Protein AF-A0A917EGA9-F1 (afdb_monomer_lite)

Structure (mmCIF, N/CA/C/O backbone):
data_AF-A0A917EGA9-F1
#
_entry.id   AF-A0A917EGA9-F1
#
loop_
_atom_site.group_PDB
_atom_site.id
_atom_site.type_symbol
_atom_site.label_atom_id
_atom_site.label_alt_id
_atom_site.label_comp_id
_atom_site.label_asym_id
_atom_site.label_entity_id
_atom_site.label_seq_id
_atom_site.pdbx_PDB_ins_code
_atom_site.Cartn_x
_atom_site.Cartn_y
_atom_site.Cartn_z
_atom_site.occupancy
_atom_site.B_iso_or_equiv
_atom_site.auth_seq_id
_atom_site.auth_comp_id
_atom_site.auth_asym_id
_atom_site.auth_atom_id
_atom_site.pdbx_PDB_model_num
ATOM 1 N N . MET A 1 1 ? 76.414 15.077 -45.751 1.00 50.16 1 MET A N 1
ATOM 2 C CA . MET A 1 1 ? 74.971 15.389 -45.784 1.00 50.16 1 MET A CA 1
ATOM 3 C C . MET A 1 1 ? 74.258 14.054 -45.742 1.00 50.16 1 MET A C 1
ATOM 5 O O . MET A 1 1 ? 74.594 13.246 -46.596 1.00 50.16 1 MET A O 1
ATOM 9 N N . PRO A 1 2 ? 73.418 13.749 -44.741 1.00 51.50 2 PRO A N 1
ATOM 10 C CA . PRO A 1 2 ? 72.688 12.492 -44.760 1.00 51.50 2 PRO A CA 1
ATOM 11 C C . PRO A 1 2 ? 71.583 12.613 -45.811 1.00 51.50 2 PRO A C 1
ATOM 13 O O . PRO A 1 2 ? 70.767 13.533 -45.739 1.00 51.50 2 PRO A O 1
ATOM 16 N N . GLU A 1 3 ? 71.617 11.740 -46.816 1.00 60.06 3 GLU A N 1
ATOM 17 C CA . GLU A 1 3 ? 70.500 11.523 -47.732 1.00 60.06 3 GLU A CA 1
ATOM 18 C C . GLU A 1 3 ? 69.326 11.031 -46.890 1.00 60.06 3 GLU A C 1
ATOM 20 O O . GLU A 1 3 ? 69.380 9.953 -46.301 1.00 60.06 3 GLU A O 1
ATOM 25 N N . HIS A 1 4 ? 68.302 11.868 -46.747 1.00 59.78 4 HIS A N 1
ATOM 26 C CA . HIS A 1 4 ? 67.035 11.406 -46.207 1.00 59.78 4 HIS A CA 1
ATOM 27 C C . HIS A 1 4 ? 66.427 10.467 -47.245 1.00 59.78 4 HIS A C 1
ATOM 29 O O . HIS A 1 4 ? 66.121 10.906 -48.353 1.00 59.78 4 HIS A O 1
ATOM 35 N N . ASP A 1 5 ? 66.311 9.192 -46.879 1.00 76.25 5 ASP A N 1
ATOM 36 C CA . ASP A 1 5 ? 65.641 8.165 -47.673 1.00 76.25 5 ASP A CA 1
ATOM 37 C C . ASP A 1 5 ? 64.212 8.642 -47.997 1.00 76.25 5 ASP A C 1
ATOM 39 O O . ASP A 1 5 ? 63.568 9.314 -47.185 1.00 76.25 5 ASP A O 1
ATOM 43 N N . GLU A 1 6 ? 63.694 8.319 -49.180 1.00 72.06 6 GLU A N 1
ATOM 44 C CA . GLU A 1 6 ? 62.314 8.638 -49.570 1.00 72.06 6 GLU A CA 1
ATOM 45 C C . GLU A 1 6 ? 61.311 8.114 -48.524 1.00 72.06 6 GLU A C 1
ATOM 47 O O . GLU A 1 6 ? 60.276 8.738 -48.266 1.00 72.06 6 GLU A O 1
ATOM 52 N N . PHE A 1 7 ? 61.674 7.026 -47.837 1.00 72.44 7 PHE A N 1
ATOM 53 C CA . PHE A 1 7 ? 60.942 6.490 -46.696 1.00 72.44 7 PHE A CA 1
ATOM 54 C C . PHE A 1 7 ? 60.877 7.454 -45.495 1.00 72.44 7 PHE A C 1
ATOM 56 O O . PHE A 1 7 ? 59.814 7.604 -44.894 1.00 72.44 7 PHE A O 1
ATOM 63 N N . ASP A 1 8 ? 61.951 8.180 -45.169 1.00 78.94 8 ASP A N 1
ATOM 64 C CA . ASP A 1 8 ? 61.955 9.174 -44.081 1.00 78.94 8 ASP A CA 1
ATOM 65 C C . ASP A 1 8 ? 61.011 10.344 -44.381 1.00 78.94 8 ASP A C 1
ATOM 67 O O . ASP A 1 8 ? 60.351 10.885 -43.485 1.00 78.94 8 ASP A O 1
ATOM 71 N N . ILE A 1 9 ? 60.942 10.748 -45.652 1.00 78.75 9 ILE A N 1
ATOM 72 C CA . ILE A 1 9 ? 60.032 11.799 -46.111 1.00 78.75 9 ILE A CA 1
ATOM 73 C C . ILE A 1 9 ? 58.587 11.307 -45.998 1.00 78.75 9 ILE A C 1
ATOM 75 O O . ILE A 1 9 ? 57.744 12.023 -45.452 1.00 78.75 9 ILE A O 1
ATOM 79 N N . PHE A 1 10 ? 58.310 10.074 -46.429 1.00 76.31 10 PHE A N 1
ATOM 80 C CA . PHE A 1 10 ? 56.994 9.452 -46.296 1.00 76.31 10 PHE A CA 1
ATOM 81 C C . PHE A 1 10 ? 56.550 9.344 -44.829 1.00 76.31 10 PHE A C 1
ATOM 83 O O . PHE A 1 10 ? 55.438 9.752 -44.487 1.00 76.31 10 PHE A O 1
ATOM 90 N N . MET A 1 11 ? 57.437 8.901 -43.935 1.00 82.00 11 MET A N 1
ATOM 91 C CA . MET A 1 11 ? 57.144 8.787 -42.503 1.00 82.00 11 MET A CA 1
ATOM 92 C C . MET A 1 11 ? 56.892 10.148 -41.842 1.00 82.00 11 MET A C 1
ATOM 94 O O . MET A 1 11 ? 55.976 10.285 -41.029 1.00 82.00 11 MET A O 1
ATOM 98 N N . LYS A 1 12 ? 57.636 11.193 -42.227 1.00 79.62 12 LYS A N 1
ATOM 99 C CA . LYS A 1 12 ? 57.355 12.564 -41.769 1.00 79.62 12 LYS A CA 1
ATOM 100 C C . LYS A 1 12 ? 56.027 13.096 -42.303 1.00 79.62 12 LYS A C 1
ATOM 102 O O . LYS A 1 12 ? 55.324 13.792 -41.573 1.00 79.62 12 LYS A O 1
ATOM 107 N N . MET A 1 13 ? 55.666 12.787 -43.549 1.00 76.62 13 MET A N 1
ATOM 108 C CA . MET A 1 13 ? 54.359 13.166 -44.094 1.00 76.62 13 MET A CA 1
ATOM 109 C C . MET A 1 13 ? 53.218 12.463 -43.352 1.00 76.62 13 MET A C 1
ATOM 111 O O . MET A 1 13 ? 52.247 13.136 -43.014 1.00 76.62 13 MET A O 1
ATOM 115 N N . LEU A 1 14 ? 53.356 11.175 -43.018 1.00 76.44 14 LEU A N 1
ATOM 116 C CA . LEU A 1 14 ? 52.392 10.444 -42.184 1.00 76.44 14 LEU A CA 1
ATOM 117 C C . LEU A 1 14 ? 52.204 11.102 -40.815 1.00 76.44 14 LEU A C 1
ATOM 119 O O . LEU A 1 14 ? 51.078 11.433 -40.455 1.00 76.44 14 LEU A O 1
ATOM 123 N N . GLN A 1 15 ? 53.294 11.410 -40.107 1.00 75.94 15 GLN A N 1
ATOM 124 C CA . GLN A 1 15 ? 53.215 12.109 -38.818 1.00 75.94 15 GLN A CA 1
ATOM 125 C C . GLN A 1 15 ? 52.535 13.480 -38.922 1.00 75.94 15 GLN A C 1
ATOM 127 O O . GLN A 1 15 ? 51.807 13.893 -38.020 1.00 75.94 15 GLN A O 1
ATOM 132 N N . ILE A 1 16 ? 52.767 14.219 -40.012 1.00 77.94 16 ILE A N 1
ATOM 133 C CA . ILE A 1 16 ? 52.106 15.510 -40.244 1.00 77.94 16 ILE A CA 1
ATOM 134 C C . ILE A 1 16 ? 50.612 15.316 -40.525 1.00 77.94 16 ILE A C 1
ATOM 136 O O . ILE A 1 16 ? 49.815 16.148 -40.094 1.00 77.94 16 ILE A O 1
ATOM 140 N N . ILE A 1 17 ? 50.228 14.258 -41.243 1.00 74.19 17 ILE A N 1
ATOM 141 C CA . ILE A 1 17 ? 48.826 13.935 -41.528 1.00 74.19 17 ILE A CA 1
ATOM 142 C C . ILE A 1 17 ? 48.101 13.539 -40.242 1.00 74.19 17 ILE A C 1
ATOM 144 O O . ILE A 1 17 ? 47.051 14.111 -39.975 1.00 74.19 17 ILE A O 1
ATOM 148 N N . GLU A 1 18 ? 48.683 12.670 -39.413 1.00 67.94 18 GLU A N 1
ATOM 149 C CA . GLU A 1 18 ? 48.123 12.288 -38.106 1.00 67.94 18 GLU A CA 1
ATOM 150 C C . GLU A 1 18 ? 47.959 13.513 -37.201 1.00 67.94 18 GLU A C 1
ATOM 152 O O . GLU A 1 18 ? 46.866 13.813 -36.727 1.00 67.94 18 GLU A O 1
ATOM 157 N N . LYS A 1 19 ? 49.011 14.329 -37.071 1.00 67.31 19 LYS A N 1
ATOM 158 C CA . LYS A 1 19 ? 48.967 15.546 -36.251 1.00 67.31 19 LYS A CA 1
ATOM 159 C C . LYS A 1 19 ? 47.968 16.588 -36.770 1.00 67.31 19 LYS A C 1
ATOM 161 O O . LYS A 1 19 ? 47.411 17.355 -35.986 1.00 67.31 19 LYS A O 1
ATOM 166 N N . LYS A 1 20 ? 47.749 16.654 -38.089 1.00 62.38 20 LYS A N 1
ATOM 167 C CA . LYS A 1 20 ? 46.697 17.493 -38.684 1.00 62.38 20 LYS A CA 1
ATOM 168 C C . LYS A 1 20 ? 45.314 16.894 -38.454 1.00 62.38 20 LYS A C 1
ATOM 170 O O . LYS A 1 20 ? 44.390 17.659 -38.203 1.00 62.38 20 LYS A O 1
ATOM 175 N N . GLN A 1 21 ? 45.155 15.575 -38.511 1.00 58.69 21 GLN A N 1
ATOM 176 C CA . GLN A 1 21 ? 43.888 14.912 -38.219 1.00 58.69 21 GLN A CA 1
ATOM 177 C C . GLN A 1 21 ? 43.442 15.221 -36.783 1.00 58.69 21 GLN A C 1
ATOM 179 O O . GLN A 1 21 ? 42.314 15.669 -36.601 1.00 58.69 21 GLN A O 1
ATOM 184 N N . ASP A 1 22 ? 44.356 15.163 -35.814 1.00 57.75 22 ASP A N 1
ATOM 185 C CA . ASP A 1 22 ? 44.098 15.555 -34.419 1.00 57.75 22 ASP A CA 1
ATOM 186 C C . ASP A 1 22 ? 43.789 17.055 -34.251 1.00 57.75 22 ASP A C 1
ATOM 188 O O . ASP A 1 22 ? 43.077 17.456 -33.331 1.00 57.75 22 ASP A O 1
ATOM 192 N N . SER A 1 23 ? 44.312 17.921 -35.132 1.00 61.44 23 SER A N 1
ATOM 193 C CA . SER A 1 23 ? 44.016 19.362 -35.087 1.00 61.44 23 SER A CA 1
ATOM 194 C C . SER A 1 23 ? 42.688 19.729 -35.755 1.00 61.44 23 SER A C 1
ATOM 196 O O . SER A 1 23 ? 42.078 20.729 -35.385 1.00 61.44 23 SER A O 1
ATOM 198 N N . TYR A 1 24 ? 42.260 18.960 -36.764 1.00 52.28 24 TYR A N 1
ATOM 199 C CA . TYR A 1 24 ? 40.974 19.141 -37.450 1.00 52.28 24 TYR A CA 1
ATOM 200 C C . TYR A 1 24 ? 39.820 18.495 -36.674 1.00 52.28 24 TYR A C 1
ATOM 202 O O . TYR A 1 24 ? 38.734 19.067 -36.602 1.00 52.28 24 TYR A O 1
ATOM 210 N N . PHE A 1 25 ? 40.069 17.344 -36.053 1.00 53.25 25 PHE A N 1
ATOM 211 C CA . PHE A 1 25 ? 39.174 16.678 -35.115 1.00 53.25 25 PHE A CA 1
ATOM 212 C C . PHE A 1 25 ? 39.739 16.875 -33.713 1.00 53.25 25 PHE A C 1
ATOM 214 O O . PHE A 1 25 ? 40.303 15.954 -33.132 1.00 53.25 25 PHE A O 1
ATOM 221 N N . GLY A 1 26 ? 39.650 18.103 -33.192 1.00 57.34 26 GLY A N 1
ATOM 222 C CA . GLY A 1 26 ? 40.098 18.390 -31.830 1.00 57.34 26 GLY A CA 1
ATOM 223 C C . GLY A 1 26 ? 39.556 17.339 -30.858 1.00 57.34 26 GLY A C 1
ATOM 224 O O . GLY A 1 26 ? 38.387 16.972 -30.966 1.00 57.34 26 GLY A O 1
ATOM 225 N N . ASN A 1 27 ? 40.414 16.842 -29.958 1.00 61.81 27 ASN A N 1
ATOM 226 C CA . ASN A 1 27 ? 40.063 15.829 -28.959 1.00 61.81 27 ASN A CA 1
ATOM 227 C C . ASN A 1 27 ? 38.748 16.205 -28.271 1.00 61.81 27 ASN A C 1
ATOM 229 O O . ASN A 1 27 ? 38.709 17.096 -27.421 1.00 61.81 27 ASN A O 1
ATOM 233 N N . ILE A 1 28 ? 37.670 15.541 -28.680 1.00 62.06 28 ILE A N 1
ATOM 234 C CA . ILE A 1 28 ? 36.339 15.753 -28.131 1.00 62.06 28 ILE A CA 1
ATOM 235 C C . ILE A 1 28 ? 36.428 15.298 -26.676 1.00 62.06 28 ILE A C 1
ATOM 237 O O . ILE A 1 28 ? 36.722 14.126 -26.426 1.00 62.06 28 ILE A O 1
ATOM 241 N N . SER A 1 29 ? 36.231 16.213 -25.721 1.00 68.75 29 SER A N 1
ATOM 242 C CA . SER A 1 29 ? 36.244 15.843 -24.301 1.00 68.75 29 SER A CA 1
ATOM 243 C C . SER A 1 29 ? 35.165 14.793 -24.028 1.00 68.75 29 SER A C 1
ATOM 245 O O . SER A 1 29 ? 34.155 14.760 -24.730 1.00 68.75 29 SER A O 1
ATOM 247 N N . GLU A 1 30 ? 35.327 13.953 -23.002 1.00 64.56 30 GLU A N 1
ATOM 248 C CA . GLU A 1 30 ? 34.300 12.959 -22.632 1.00 64.56 30 GLU A CA 1
ATOM 249 C C . GLU A 1 30 ? 32.909 13.599 -22.471 1.00 64.56 30 GLU A C 1
ATOM 251 O O . GLU A 1 30 ? 31.899 13.034 -22.881 1.00 64.56 30 GLU A O 1
ATOM 256 N N . GLU A 1 31 ? 32.854 14.835 -21.970 1.00 67.00 31 GLU A N 1
ATOM 257 C CA . GLU A 1 31 ? 31.619 15.611 -21.853 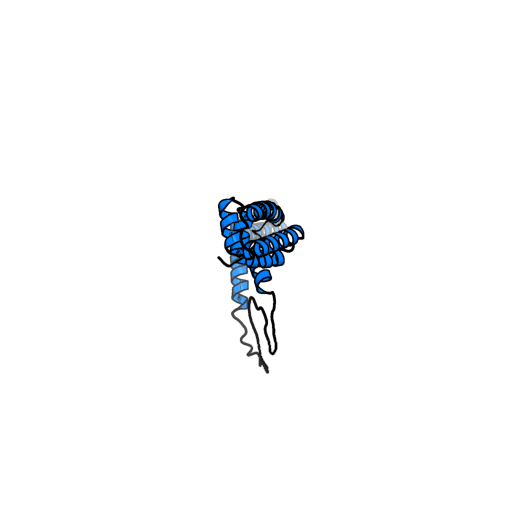1.00 67.00 31 GLU A CA 1
ATOM 258 C C . GLU A 1 31 ? 31.017 15.984 -23.219 1.00 67.00 31 GLU A C 1
ATOM 260 O O . GLU A 1 31 ? 29.802 15.921 -23.418 1.00 67.00 31 GLU A O 1
ATOM 265 N N . GLN A 1 32 ? 31.852 16.368 -24.185 1.00 64.06 32 GLN A N 1
ATOM 266 C CA . GLN A 1 32 ? 31.412 16.661 -25.547 1.00 64.06 32 GLN A CA 1
ATOM 267 C C . GLN A 1 32 ? 31.013 15.383 -26.299 1.00 64.06 32 GLN A C 1
ATOM 269 O O . GLN A 1 32 ? 30.055 15.422 -27.069 1.00 64.06 32 GLN A O 1
ATOM 274 N N . GLN A 1 33 ? 31.669 14.247 -26.032 1.00 62.97 33 GLN A N 1
ATOM 275 C CA . GLN A 1 33 ? 31.272 12.937 -26.556 1.00 62.97 33 GLN A CA 1
ATOM 276 C C . GLN A 1 33 ? 29.914 12.516 -25.983 1.00 62.97 33 GLN A C 1
ATOM 278 O O . GLN A 1 33 ? 29.035 12.107 -26.736 1.00 62.97 33 GLN A O 1
ATOM 283 N N . ALA A 1 34 ? 29.693 12.706 -24.679 1.00 63.56 34 ALA A N 1
ATOM 284 C CA . ALA A 1 34 ? 28.411 12.434 -24.033 1.00 63.56 34 ALA A CA 1
ATOM 285 C C . ALA A 1 34 ? 27.288 13.331 -24.581 1.00 63.56 34 ALA A C 1
ATOM 287 O O . ALA A 1 34 ? 26.195 12.847 -24.873 1.00 63.56 34 ALA A O 1
ATOM 288 N N . LYS A 1 35 ? 27.558 14.626 -24.794 1.00 69.25 35 LYS A N 1
ATOM 289 C CA . LYS A 1 35 ? 26.609 15.553 -25.436 1.00 69.25 35 LYS A CA 1
ATOM 290 C C . LYS A 1 35 ? 26.320 15.164 -26.884 1.00 69.25 35 LYS A C 1
ATOM 292 O O . LYS A 1 35 ? 25.163 15.197 -27.295 1.00 69.25 35 LYS A O 1
ATOM 297 N N . ALA A 1 36 ? 27.334 14.762 -27.647 1.00 65.25 36 ALA A N 1
ATOM 298 C CA . ALA A 1 36 ? 27.155 14.273 -29.009 1.00 65.25 36 ALA A CA 1
ATOM 299 C C . ALA A 1 36 ? 26.312 12.992 -29.037 1.00 65.25 36 ALA A C 1
ATOM 301 O O . ALA A 1 36 ? 25.392 12.905 -29.839 1.00 65.25 36 ALA A O 1
ATOM 302 N N . LEU A 1 37 ? 26.542 12.050 -28.118 1.00 61.19 37 LEU A N 1
ATOM 303 C CA . LEU A 1 37 ? 25.740 10.831 -27.980 1.00 61.19 37 LEU A CA 1
ATOM 304 C C . LEU A 1 37 ? 24.293 11.128 -27.579 1.00 61.19 37 LEU A C 1
ATOM 306 O O . LEU A 1 37 ? 23.380 10.523 -28.126 1.00 61.19 37 LEU A O 1
ATOM 310 N N . GLN A 1 38 ? 24.054 12.093 -26.688 1.00 64.75 38 GLN A N 1
ATOM 311 C CA . GLN A 1 38 ? 22.697 12.540 -26.352 1.00 64.75 38 GLN A CA 1
ATOM 312 C C . GLN A 1 38 ? 21.983 13.175 -27.548 1.00 64.75 38 GLN A C 1
ATOM 314 O O . GLN A 1 38 ? 20.796 12.933 -27.763 1.00 64.75 38 GLN A O 1
ATOM 319 N N . VAL A 1 39 ? 22.696 13.981 -28.337 1.00 69.25 39 VAL A N 1
ATOM 320 C CA . VAL A 1 39 ? 22.155 14.580 -29.560 1.00 69.25 39 VAL A CA 1
ATOM 321 C C . VAL A 1 39 ? 21.907 13.511 -30.619 1.00 69.25 39 VAL A C 1
ATOM 323 O O . VAL A 1 39 ? 20.840 13.530 -31.215 1.00 69.25 39 VAL A O 1
ATOM 326 N N . ILE A 1 40 ? 22.813 12.549 -30.805 1.00 65.88 40 ILE A N 1
ATOM 327 C CA . ILE A 1 40 ? 22.625 11.400 -31.700 1.00 65.88 40 ILE A CA 1
ATOM 328 C C . ILE A 1 40 ? 21.423 10.579 -31.247 1.00 65.88 40 ILE A C 1
ATOM 330 O O . ILE A 1 40 ? 20.567 10.313 -32.068 1.00 65.88 40 ILE A O 1
ATOM 334 N N . HIS A 1 41 ? 21.266 10.281 -29.958 1.00 59.16 41 HIS A N 1
ATOM 335 C CA . HIS A 1 41 ? 20.110 9.538 -29.456 1.00 59.16 41 HIS A CA 1
ATOM 336 C C . HIS A 1 41 ? 18.791 10.305 -29.650 1.00 59.16 41 HIS A C 1
ATOM 338 O O . HIS A 1 41 ? 17.770 9.724 -30.008 1.00 59.16 41 HIS A O 1
ATOM 344 N N . LYS A 1 42 ? 18.809 11.633 -29.473 1.00 62.75 42 LYS A N 1
ATOM 345 C CA . LYS A 1 42 ? 17.657 12.508 -29.738 1.00 62.75 42 LYS A CA 1
ATOM 346 C C . LYS A 1 42 ? 17.357 12.635 -31.233 1.00 62.75 42 LYS A C 1
ATOM 348 O O . LYS A 1 42 ? 16.198 12.771 -31.610 1.00 62.75 42 LYS A O 1
ATOM 353 N N . ILE A 1 43 ? 18.388 12.609 -32.076 1.00 62.44 43 ILE A N 1
ATOM 354 C CA . ILE A 1 43 ? 18.265 12.638 -33.530 1.00 62.44 43 ILE A CA 1
ATOM 355 C C . ILE A 1 43 ? 17.793 11.280 -34.024 1.00 62.44 43 ILE A C 1
ATOM 357 O O . ILE A 1 43 ? 16.790 11.267 -34.695 1.00 62.44 43 ILE A O 1
ATOM 361 N N . GLU A 1 44 ? 18.400 10.154 -33.663 1.00 56.62 44 GLU A N 1
ATOM 362 C CA . GLU A 1 44 ? 17.927 8.803 -33.990 1.00 56.62 44 GLU A CA 1
ATOM 363 C C . GLU A 1 44 ? 16.482 8.615 -33.523 1.00 56.62 44 GLU A C 1
ATOM 365 O O . GLU A 1 44 ? 15.623 8.278 -34.334 1.00 56.62 44 GLU A O 1
ATOM 370 N N . GLY A 1 45 ? 16.176 8.981 -32.274 1.00 53.44 45 GLY A N 1
ATOM 371 C CA . GLY A 1 45 ? 14.814 8.990 -31.739 1.00 53.44 45 GLY A CA 1
ATOM 372 C C . GLY A 1 45 ? 13.826 9.859 -32.529 1.00 53.44 45 GLY A C 1
ATOM 373 O O . GLY A 1 45 ? 12.651 9.515 -32.585 1.00 53.44 45 GLY A O 1
ATOM 374 N N . ASN A 1 46 ? 14.286 10.927 -33.194 1.00 49.81 46 ASN A N 1
ATOM 375 C CA . ASN A 1 46 ? 13.471 11.787 -34.065 1.00 49.81 46 ASN A CA 1
ATOM 376 C C . ASN A 1 46 ? 13.546 11.420 -35.565 1.00 49.81 46 ASN A C 1
ATOM 378 O O . ASN A 1 46 ? 12.639 11.751 -36.324 1.00 49.81 46 ASN A O 1
ATOM 382 N N . VAL A 1 47 ? 14.599 10.742 -36.018 1.00 43.19 47 VAL A N 1
ATOM 383 C CA . VAL A 1 47 ? 14.848 10.339 -37.411 1.00 43.19 47 VAL A CA 1
ATOM 384 C C . VAL A 1 47 ? 14.042 9.086 -37.737 1.00 43.19 47 VAL A C 1
ATOM 386 O O . VAL A 1 47 ? 13.585 8.947 -38.869 1.00 43.19 47 VAL A O 1
ATOM 389 N N . TYR A 1 48 ? 13.696 8.271 -36.734 1.00 43.09 48 TYR A N 1
ATOM 390 C CA . TYR A 1 48 ? 12.644 7.258 -36.870 1.00 43.09 48 TYR A CA 1
ATOM 391 C C . TYR A 1 48 ? 11.226 7.838 -37.068 1.00 43.09 48 TYR A C 1
ATOM 393 O O . TYR A 1 48 ? 10.292 7.069 -37.281 1.00 43.09 48 TYR A O 1
ATOM 401 N N . PHE A 1 49 ? 11.044 9.168 -37.075 1.00 46.16 49 PHE A N 1
ATOM 402 C CA . PHE A 1 49 ? 9.752 9.811 -37.359 1.00 46.16 49 PHE A CA 1
ATOM 403 C C . PHE A 1 49 ? 9.666 10.552 -38.702 1.00 46.16 49 PHE A C 1
ATOM 405 O O . PHE A 1 49 ? 8.597 11.064 -39.029 1.00 46.16 49 PHE A O 1
ATOM 412 N N . GLN A 1 50 ? 10.721 10.596 -39.524 1.00 43.62 50 GLN A N 1
ATOM 413 C CA . GLN A 1 50 ? 10.671 11.303 -40.814 1.00 43.62 50 GLN A CA 1
ATOM 414 C C . GLN A 1 50 ? 11.496 10.612 -41.906 1.00 43.62 50 GLN A C 1
ATOM 416 O O . GLN A 1 50 ? 12.537 11.116 -42.309 1.00 43.62 50 GLN A O 1
ATOM 421 N N . SER A 1 51 ? 11.043 9.458 -42.408 1.00 44.16 51 SER A N 1
ATOM 422 C CA . SER A 1 51 ? 11.179 9.063 -43.831 1.00 44.16 51 SER A CA 1
ATOM 423 C C . SER A 1 51 ? 10.727 7.619 -44.072 1.00 44.16 51 SER A C 1
ATOM 425 O O . SER A 1 51 ? 11.528 6.695 -44.072 1.00 44.16 51 SER A O 1
ATOM 427 N N . ALA A 1 52 ? 9.424 7.442 -44.298 1.00 42.78 52 ALA A N 1
ATOM 428 C CA . ALA A 1 52 ? 8.837 6.542 -45.298 1.00 42.78 52 ALA A CA 1
ATOM 429 C C . ALA A 1 52 ? 7.321 6.514 -45.069 1.00 42.78 52 ALA A C 1
ATOM 431 O O . ALA A 1 52 ? 6.794 5.626 -44.406 1.00 42.78 52 ALA A O 1
ATOM 432 N N . GLU A 1 53 ? 6.597 7.467 -45.656 1.00 44.78 53 GLU A N 1
ATOM 433 C CA . GLU A 1 53 ? 5.202 7.216 -46.023 1.00 44.78 53 GLU A CA 1
ATOM 434 C C . GLU A 1 53 ? 5.199 6.192 -47.172 1.00 44.78 53 GLU A C 1
ATOM 436 O O . GLU A 1 53 ? 4.957 6.509 -48.333 1.00 44.78 53 GLU A O 1
ATOM 441 N N . GLN A 1 54 ? 5.527 4.936 -46.863 1.00 45.44 54 GLN A N 1
ATOM 442 C CA . GLN A 1 54 ? 4.887 3.840 -47.565 1.00 45.44 54 GLN A CA 1
ATOM 443 C C . GLN A 1 54 ? 3.488 3.779 -46.979 1.00 45.44 54 GLN A C 1
ATOM 445 O O . GLN A 1 54 ? 3.311 3.497 -45.797 1.00 45.44 54 GLN A O 1
ATOM 450 N N . GLN A 1 55 ? 2.506 4.135 -47.797 1.00 50.34 55 GLN A N 1
ATOM 451 C CA . GLN A 1 55 ? 1.102 3.989 -47.464 1.00 50.34 55 GLN A CA 1
ATOM 452 C C . GLN A 1 55 ? 0.853 2.493 -47.221 1.00 50.34 55 GLN A C 1
ATOM 454 O O . GLN A 1 55 ? 0.701 1.712 -48.160 1.00 50.34 55 GLN A O 1
ATOM 459 N N . GLU A 1 56 ? 0.925 2.077 -45.958 1.00 48.88 56 GLU A N 1
ATOM 460 C CA . GLU A 1 56 ? 0.589 0.729 -45.523 1.00 48.88 56 GLU A CA 1
ATOM 461 C C . GLU A 1 56 ? -0.880 0.522 -45.906 1.00 48.88 56 GLU A C 1
ATOM 463 O O . GLU A 1 56 ? -1.772 1.188 -45.378 1.00 48.88 56 GLU A O 1
ATOM 468 N N . VAL A 1 57 ? -1.144 -0.330 -46.900 1.00 54.12 57 VAL A N 1
ATOM 469 C CA . VAL A 1 57 ? -2.514 -0.714 -47.250 1.00 54.12 57 VAL A CA 1
ATOM 470 C C . VAL A 1 57 ? -3.000 -1.636 -46.139 1.00 54.12 57 VAL A C 1
ATOM 472 O O . VAL A 1 57 ? -2.896 -2.858 -46.222 1.00 54.12 57 VAL A O 1
ATOM 475 N N . VAL A 1 58 ? -3.482 -1.034 -45.057 1.00 54.62 58 VAL A N 1
ATOM 476 C CA . VAL A 1 58 ? -4.099 -1.746 -43.946 1.00 54.62 58 VAL A CA 1
ATOM 477 C C . VAL A 1 58 ? -5.496 -2.170 -44.394 1.00 54.62 58 VAL A C 1
ATOM 479 O O . VAL A 1 58 ? -6.406 -1.352 -44.510 1.00 54.62 58 VAL A O 1
ATOM 482 N N . VAL A 1 59 ? -5.670 -3.463 -44.661 1.00 65.62 59 VAL A N 1
ATOM 483 C CA . VAL A 1 59 ? -6.993 -4.073 -44.844 1.00 65.62 59 VAL A CA 1
ATOM 484 C C . VAL A 1 59 ? -7.387 -4.716 -43.515 1.00 65.62 59 VAL A C 1
ATOM 486 O O . VAL A 1 59 ? -7.050 -5.868 -43.256 1.00 65.62 59 VAL A O 1
ATOM 489 N N . GLY A 1 60 ? -8.048 -3.949 -42.646 1.00 71.75 60 GLY A N 1
ATOM 490 C CA . GLY A 1 60 ? -8.463 -4.372 -41.303 1.00 71.75 60 GLY A CA 1
ATOM 491 C C . GLY A 1 60 ? -8.311 -3.262 -40.259 1.00 71.75 60 GLY A C 1
ATOM 492 O O . GLY A 1 60 ? -7.986 -2.127 -40.603 1.00 71.75 60 GLY A O 1
ATOM 493 N N . ASP A 1 61 ? -8.537 -3.586 -38.985 1.00 80.81 61 ASP A N 1
ATOM 494 C CA . ASP A 1 61 ? -8.352 -2.636 -37.883 1.00 80.81 61 ASP A CA 1
ATOM 495 C C . ASP A 1 61 ? -6.871 -2.561 -37.474 1.00 80.81 61 ASP A C 1
ATOM 497 O O . ASP A 1 61 ? -6.239 -3.581 -37.192 1.00 80.81 61 ASP A O 1
ATOM 501 N N . GLN A 1 62 ? -6.316 -1.349 -37.403 1.00 74.12 62 GLN A N 1
ATOM 502 C CA . GLN A 1 62 ? -4.982 -1.092 -36.856 1.00 74.12 62 GLN A CA 1
ATOM 503 C C . GLN A 1 62 ? -5.121 -0.391 -35.508 1.00 74.12 62 GLN A C 1
ATOM 505 O O . GLN A 1 62 ? -5.719 0.680 -35.413 1.00 74.12 62 GLN A O 1
ATOM 510 N N . TYR A 1 63 ? -4.520 -0.968 -34.470 1.00 72.25 63 TYR A N 1
ATOM 511 C CA . TYR A 1 63 ? -4.498 -0.370 -33.142 1.00 72.25 63 TYR A CA 1
ATOM 512 C C . TYR A 1 63 ? -3.052 -0.073 -32.721 1.00 72.25 63 TYR A C 1
ATOM 514 O O . TYR A 1 63 ? -2.196 -0.954 -32.752 1.00 72.25 63 TYR A O 1
ATOM 522 N N . LYS A 1 64 ? -2.766 1.180 -32.347 1.00 73.94 64 LYS A N 1
ATOM 523 C CA . LYS A 1 64 ? -1.469 1.638 -31.816 1.00 73.94 64 LYS A CA 1
ATOM 524 C C . LYS A 1 64 ? -1.716 2.373 -30.499 1.00 73.94 64 LYS A C 1
ATOM 526 O O . LYS A 1 64 ? -2.608 3.214 -30.436 1.00 73.94 64 LYS A O 1
ATOM 531 N N . GLY A 1 65 ? -0.944 2.076 -29.456 1.00 67.06 65 GLY A N 1
ATOM 532 C CA . GLY A 1 65 ? -1.054 2.740 -28.154 1.00 67.06 65 GLY A CA 1
ATOM 533 C C . GLY A 1 65 ? 0.198 2.541 -27.304 1.00 67.06 65 GLY A C 1
ATOM 534 O O . GLY A 1 65 ? 0.930 1.580 -27.514 1.00 67.06 65 GLY A O 1
ATOM 535 N N . GLY A 1 66 ? 0.452 3.478 -26.383 1.00 72.88 66 GLY A N 1
ATOM 536 C CA . GLY A 1 66 ? 1.578 3.434 -25.443 1.00 72.88 66 GLY A CA 1
ATOM 537 C C . GLY A 1 66 ? 1.310 2.473 -24.283 1.00 72.88 66 GLY A C 1
ATOM 538 O O . GLY A 1 66 ? 1.623 1.292 -24.372 1.00 72.88 66 GLY A O 1
ATOM 539 N N . GLN A 1 67 ? 0.699 2.961 -23.200 1.00 69.56 67 GLN A N 1
ATOM 540 C CA . GLN A 1 67 ? 0.151 2.085 -22.163 1.00 69.56 67 GLN A CA 1
ATOM 541 C C . GLN A 1 67 ? -1.278 1.689 -22.530 1.00 69.56 67 GLN A C 1
ATOM 543 O O . GLN A 1 67 ? -2.154 2.543 -22.664 1.00 69.56 67 GLN A O 1
ATOM 548 N N . VAL A 1 68 ? -1.501 0.392 -22.740 1.00 68.19 68 VAL A N 1
ATOM 549 C CA . VAL A 1 68 ? -2.773 -0.130 -23.243 1.00 68.19 68 VAL A CA 1
ATOM 550 C C . VAL A 1 68 ? -3.259 -1.248 -22.335 1.00 68.19 68 VAL A C 1
ATOM 552 O O . VAL A 1 68 ? -2.608 -2.280 -22.213 1.00 68.19 68 VAL A O 1
ATOM 555 N N . GLY A 1 69 ? -4.412 -1.043 -21.696 1.00 67.56 69 GLY A N 1
ATOM 556 C CA . GLY A 1 69 ? -5.016 -2.059 -20.834 1.00 67.56 69 GLY A CA 1
ATOM 557 C C . GLY A 1 69 ? -5.590 -3.233 -21.634 1.00 67.56 69 GLY A C 1
ATOM 558 O O . GLY A 1 69 ? -5.310 -4.383 -21.322 1.00 67.56 69 GLY A O 1
ATOM 559 N N . ALA A 1 70 ? -6.359 -2.943 -22.684 1.00 74.12 70 ALA A N 1
ATOM 560 C CA . ALA A 1 70 ? -6.947 -3.917 -23.602 1.00 74.12 70 ALA A CA 1
ATOM 561 C C . ALA A 1 70 ? -7.120 -3.272 -24.988 1.00 74.12 70 ALA A C 1
ATOM 563 O O . ALA A 1 70 ? -7.501 -2.105 -25.072 1.00 74.12 70 ALA A O 1
ATOM 564 N N . MET A 1 71 ? -6.836 -4.003 -26.072 1.00 83.12 71 MET A N 1
ATOM 565 C CA . MET A 1 71 ? -6.868 -3.476 -27.442 1.00 83.12 71 MET A CA 1
ATOM 566 C C . MET A 1 71 ? -7.316 -4.554 -28.437 1.00 83.12 71 MET A C 1
ATOM 568 O O . MET A 1 71 ? -6.744 -5.640 -28.463 1.00 83.12 71 MET A O 1
ATOM 572 N N . GLY A 1 72 ? -8.336 -4.250 -29.245 1.00 83.31 72 GLY A N 1
ATOM 573 C CA . GLY A 1 72 ? -8.923 -5.158 -30.237 1.00 83.31 72 GLY A CA 1
ATOM 574 C C . GLY A 1 72 ? -10.389 -5.540 -29.964 1.00 83.31 72 GLY A C 1
ATOM 575 O O . GLY A 1 72 ? -10.922 -5.243 -28.890 1.00 83.31 72 GLY A O 1
ATOM 576 N N . PRO A 1 73 ? -11.071 -6.199 -30.919 1.00 73.94 73 PRO A N 1
ATOM 577 C CA . PRO A 1 73 ? -12.452 -6.648 -30.742 1.00 73.94 73 PRO A CA 1
ATOM 578 C C . PRO A 1 73 ? -12.550 -7.707 -29.633 1.00 73.94 73 PRO A C 1
ATOM 580 O O . PRO A 1 73 ? -11.803 -8.682 -29.641 1.00 73.94 73 PRO A O 1
ATOM 583 N N . ASN A 1 74 ? -13.493 -7.542 -28.698 1.00 78.06 74 ASN A N 1
ATOM 584 C CA . ASN A 1 74 ? -13.654 -8.370 -27.485 1.00 78.06 74 ASN A CA 1
ATOM 585 C C . ASN A 1 74 ? -12.495 -8.294 -26.471 1.00 78.06 74 ASN A C 1
ATOM 587 O O . ASN A 1 74 ? -12.396 -9.156 -25.598 1.00 78.06 74 ASN A O 1
ATOM 591 N N . ALA A 1 75 ? -11.619 -7.290 -26.553 1.00 80.62 75 ALA A N 1
ATOM 592 C CA . ALA A 1 75 ? -10.549 -7.139 -25.576 1.00 80.62 75 ALA A CA 1
ATOM 593 C C . ALA A 1 75 ? -11.103 -6.671 -24.215 1.00 80.62 75 ALA A C 1
ATOM 595 O O . ALA A 1 75 ? -11.867 -5.709 -24.135 1.00 80.62 75 ALA A O 1
ATOM 596 N N . SER A 1 76 ? -10.691 -7.337 -23.136 1.00 77.06 76 SER A N 1
ATOM 597 C CA . SER A 1 76 ? -11.037 -6.988 -21.754 1.00 77.06 76 SER A CA 1
ATOM 598 C C . SER A 1 76 ? -9.789 -6.977 -20.880 1.00 77.06 76 SER A C 1
ATOM 600 O O . SER A 1 76 ? -8.915 -7.823 -21.055 1.00 77.06 76 SER A O 1
ATOM 602 N N . ALA A 1 77 ? -9.738 -6.069 -19.910 1.00 67.25 77 ALA A N 1
ATOM 603 C CA . ALA A 1 77 ? -8.667 -5.971 -18.928 1.00 67.25 77 ALA A CA 1
ATOM 604 C C . ALA A 1 77 ? -9.243 -5.895 -17.518 1.00 67.25 77 ALA A C 1
ATOM 606 O O . ALA A 1 77 ? -10.095 -5.049 -17.247 1.00 67.25 77 ALA A O 1
ATOM 607 N N . THR A 1 78 ? -8.733 -6.732 -16.620 1.00 64.06 78 THR A N 1
ATOM 608 C CA . THR A 1 78 ? -9.124 -6.752 -15.207 1.00 64.06 78 THR A CA 1
ATOM 609 C C . THR A 1 78 ? -7.853 -6.781 -14.366 1.00 64.06 78 THR A C 1
ATOM 611 O O . THR A 1 78 ? -6.983 -7.607 -14.614 1.00 64.06 78 THR A O 1
ATOM 614 N N . GLY A 1 79 ? -7.727 -5.881 -13.386 1.00 65.50 79 GLY A N 1
ATOM 615 C CA . GLY A 1 79 ? -6.559 -5.818 -12.491 1.00 65.50 79 GLY A CA 1
ATOM 616 C C . GLY A 1 79 ? -5.370 -4.978 -12.988 1.00 65.50 79 GLY A C 1
ATOM 617 O O . GLY A 1 79 ? -4.417 -4.786 -12.241 1.00 65.50 79 GLY A O 1
ATOM 618 N N . ASN A 1 80 ? -5.427 -4.408 -14.197 1.00 72.38 80 ASN A N 1
ATOM 619 C CA . ASN A 1 80 ? -4.300 -3.656 -14.775 1.00 72.38 80 ASN A CA 1
ATOM 620 C C . ASN A 1 80 ? -3.978 -2.342 -14.037 1.00 72.38 80 ASN A C 1
ATOM 622 O O . ASN A 1 80 ? -2.852 -1.859 -14.116 1.00 72.38 80 ASN A O 1
ATOM 626 N N . THR A 1 81 ? -4.940 -1.771 -13.304 1.00 79.50 81 THR A N 1
ATOM 627 C CA . THR A 1 81 ? -4.778 -0.484 -12.608 1.00 79.50 81 THR A CA 1
ATOM 628 C C . THR A 1 81 ? -3.659 -0.530 -11.567 1.00 79.50 81 THR A C 1
ATOM 630 O O . THR A 1 81 ? -2.789 0.332 -11.573 1.00 79.50 81 THR A O 1
ATOM 633 N N . PHE A 1 82 ? -3.626 -1.552 -10.706 1.00 84.12 82 PHE A N 1
ATOM 634 C CA . PHE A 1 82 ? -2.621 -1.628 -9.638 1.00 84.12 82 PHE A CA 1
ATOM 635 C C . PHE A 1 82 ? -1.243 -2.041 -10.144 1.00 84.12 82 PHE A C 1
ATOM 637 O O . PHE A 1 82 ? -0.245 -1.613 -9.577 1.00 84.12 82 PHE A O 1
ATOM 644 N N . GLN A 1 83 ? -1.175 -2.807 -11.237 1.00 85.94 83 GLN A N 1
ATOM 645 C CA . GLN A 1 83 ? 0.098 -3.111 -11.887 1.00 85.94 83 GLN A CA 1
ATOM 646 C C . GLN A 1 83 ? 0.752 -1.842 -12.444 1.00 85.94 83 GLN A C 1
ATOM 648 O O . GLN A 1 83 ? 1.960 -1.668 -12.312 1.00 85.94 83 GLN A O 1
ATOM 653 N N . GLN A 1 84 ? -0.042 -0.947 -13.038 1.00 84.44 84 GLN A N 1
ATOM 654 C CA . GLN A 1 84 ? 0.451 0.325 -13.554 1.00 84.44 84 GLN A CA 1
ATOM 655 C C . GLN A 1 84 ? 0.884 1.265 -12.420 1.00 84.44 84 GLN A C 1
ATOM 657 O O . GLN A 1 84 ? 2.000 1.776 -12.452 1.00 84.44 84 GLN A O 1
ATOM 662 N N . ILE A 1 85 ? 0.051 1.431 -11.383 1.00 85.56 85 ILE A N 1
ATOM 663 C CA . ILE A 1 85 ? 0.407 2.244 -10.207 1.00 85.56 85 ILE A CA 1
ATOM 664 C C . ILE A 1 85 ? 1.679 1.692 -9.550 1.00 85.56 85 ILE A C 1
ATOM 666 O O . ILE A 1 85 ? 2.563 2.458 -9.173 1.00 85.56 85 ILE A O 1
ATOM 670 N N . TRP A 1 86 ? 1.815 0.366 -9.451 1.00 88.69 86 TRP A N 1
ATOM 671 C CA . TRP A 1 86 ? 3.034 -0.259 -8.948 1.00 88.69 86 TRP A CA 1
ATOM 672 C C . TRP A 1 86 ? 4.249 0.098 -9.802 1.00 88.69 86 TRP A C 1
ATOM 674 O O . TRP A 1 86 ? 5.236 0.557 -9.250 1.00 88.69 86 TRP A O 1
ATOM 684 N N . GLN A 1 87 ? 4.181 -0.033 -11.129 1.00 88.38 87 GLN A N 1
ATOM 685 C CA . GLN A 1 87 ? 5.299 0.323 -12.016 1.00 88.38 87 GLN A CA 1
ATOM 686 C C . GLN A 1 87 ? 5.727 1.792 -11.875 1.00 88.38 87 GLN A C 1
ATOM 688 O O . GLN A 1 87 ? 6.914 2.097 -11.958 1.00 88.38 87 GLN A O 1
ATOM 693 N N . GLU A 1 88 ? 4.784 2.700 -11.622 1.00 86.00 88 GLU A N 1
ATOM 694 C CA . GLU A 1 88 ? 5.077 4.116 -11.364 1.00 86.00 88 GLU A CA 1
ATOM 695 C C . GLU A 1 88 ? 5.767 4.347 -10.002 1.00 86.00 88 GLU A C 1
ATOM 697 O O . GLU A 1 88 ? 6.477 5.340 -9.837 1.00 86.00 88 GLU A O 1
ATOM 702 N N . ASN A 1 89 ? 5.599 3.434 -9.036 1.00 82.06 89 ASN A N 1
ATOM 703 C CA . ASN A 1 89 ? 6.072 3.574 -7.652 1.00 82.06 89 ASN A CA 1
ATOM 704 C C . ASN A 1 89 ? 7.110 2.517 -7.207 1.00 82.06 89 ASN A C 1
ATOM 706 O O . ASN A 1 89 ? 7.626 2.599 -6.095 1.00 82.06 89 ASN A O 1
ATOM 710 N N . GLU A 1 90 ? 7.456 1.538 -8.043 1.00 80.06 90 GLU A N 1
ATOM 711 C CA . GLU A 1 90 ? 8.337 0.407 -7.699 1.00 80.06 90 GLU A CA 1
ATOM 712 C C . GLU A 1 90 ? 9.731 0.870 -7.243 1.00 80.06 90 GLU A C 1
ATOM 714 O O . GLU A 1 90 ? 10.350 0.256 -6.379 1.00 80.06 90 GLU A O 1
ATOM 719 N N . GLY A 1 91 ? 10.210 2.001 -7.773 1.00 78.12 91 GLY A N 1
ATOM 720 C CA . GLY A 1 91 ? 11.483 2.607 -7.372 1.00 78.12 91 GLY A CA 1
ATOM 721 C C . GLY A 1 91 ? 11.434 3.443 -6.087 1.00 78.12 91 GLY A C 1
ATOM 722 O O . GLY A 1 91 ? 12.489 3.821 -5.581 1.00 78.12 91 GLY A O 1
ATOM 723 N N . SER A 1 92 ? 10.245 3.768 -5.569 1.00 80.75 92 SER A N 1
ATOM 724 C CA . SER A 1 92 ? 10.056 4.643 -4.401 1.00 80.75 92 SER A CA 1
ATOM 725 C C . SER A 1 92 ? 9.472 3.926 -3.178 1.00 80.75 92 SER A C 1
ATOM 727 O O . SER A 1 92 ? 9.680 4.387 -2.055 1.00 80.75 92 SER A O 1
ATOM 729 N N . LEU A 1 93 ? 8.773 2.802 -3.368 1.00 86.44 93 LEU A N 1
ATOM 730 C CA . LEU A 1 93 ? 8.162 2.009 -2.299 1.00 86.44 93 LEU A CA 1
ATOM 731 C C . LEU A 1 93 ? 9.051 0.832 -1.876 1.00 86.44 93 LEU A C 1
ATOM 733 O O . LEU A 1 93 ? 9.114 -0.195 -2.546 1.00 86.44 93 LEU A O 1
ATOM 737 N N . ASP A 1 94 ? 9.670 0.939 -0.699 1.00 93.12 94 ASP A N 1
ATOM 738 C CA . ASP A 1 94 ? 10.330 -0.199 -0.052 1.00 93.12 94 ASP A CA 1
ATOM 739 C C . ASP A 1 94 ? 9.296 -1.121 0.615 1.00 93.12 94 ASP A C 1
ATOM 741 O O . ASP A 1 94 ? 8.736 -0.798 1.667 1.00 93.12 94 ASP A O 1
ATOM 745 N N . LEU A 1 95 ? 9.078 -2.299 0.022 1.00 94.88 95 LEU A N 1
ATOM 746 C CA . LEU A 1 95 ? 8.137 -3.307 0.519 1.00 94.88 95 LEU A CA 1
ATOM 747 C C . LEU A 1 95 ? 8.501 -3.860 1.903 1.00 94.88 95 LEU A C 1
ATOM 749 O O . LEU A 1 95 ? 7.604 -4.222 2.668 1.00 94.88 95 LEU A O 1
ATOM 753 N N . THR A 1 96 ? 9.787 -3.893 2.259 1.00 95.94 96 THR A N 1
ATOM 754 C CA . THR A 1 96 ? 10.227 -4.379 3.576 1.00 95.94 96 THR A CA 1
ATOM 755 C C . THR A 1 96 ? 9.838 -3.380 4.660 1.00 95.94 96 THR A C 1
ATOM 757 O O . THR A 1 96 ? 9.205 -3.747 5.655 1.00 95.94 96 THR A O 1
ATOM 760 N N . SER A 1 97 ? 10.160 -2.101 4.443 1.00 96.06 97 SER A N 1
ATOM 761 C CA . SER A 1 97 ? 9.749 -1.015 5.337 1.00 96.06 97 SER A CA 1
ATOM 762 C C . SER A 1 97 ? 8.227 -0.885 5.395 1.00 96.06 97 SER A C 1
ATOM 764 O O . SER A 1 97 ? 7.665 -0.748 6.483 1.00 96.06 97 SER A O 1
ATOM 766 N N . LEU A 1 98 ? 7.544 -1.022 4.252 1.00 97.00 98 LEU A N 1
ATOM 767 C CA . LEU A 1 98 ? 6.086 -1.018 4.178 1.00 97.00 98 LEU A CA 1
ATOM 768 C C . LEU A 1 98 ? 5.477 -2.114 5.061 1.00 97.00 98 LEU A C 1
ATOM 770 O O . LEU A 1 98 ? 4.608 -1.817 5.873 1.00 97.00 98 LEU A O 1
ATOM 774 N N . ALA A 1 99 ? 5.945 -3.362 4.970 1.00 97.88 99 ALA A N 1
ATOM 775 C CA . ALA A 1 99 ? 5.421 -4.452 5.794 1.00 97.88 99 ALA A CA 1
ATOM 776 C C . ALA A 1 99 ? 5.585 -4.182 7.305 1.00 97.88 99 ALA A C 1
ATOM 778 O O . ALA A 1 99 ? 4.667 -4.446 8.086 1.00 97.88 99 ALA A O 1
ATOM 779 N N . SER A 1 100 ? 6.722 -3.612 7.717 1.00 97.69 100 SER A N 1
ATOM 780 C CA . SER A 1 100 ? 6.978 -3.234 9.115 1.00 97.69 100 SER A CA 1
ATOM 781 C C . SER A 1 100 ? 6.057 -2.103 9.592 1.00 97.69 100 SER A C 1
ATOM 783 O O . SER A 1 100 ? 5.481 -2.160 10.685 1.00 97.69 100 SER A O 1
ATOM 785 N N . GLU A 1 101 ? 5.882 -1.063 8.778 1.00 98.25 101 GLU A N 1
ATOM 786 C CA . GLU A 1 101 ? 4.986 0.043 9.113 1.00 98.25 101 GLU A CA 1
ATOM 787 C C . GLU A 1 101 ? 3.515 -0.390 9.135 1.00 98.25 101 GLU A C 1
ATOM 789 O O . GLU A 1 101 ? 2.780 0.003 10.042 1.00 98.25 101 GLU A O 1
ATOM 794 N N . LEU A 1 102 ? 3.090 -1.259 8.212 1.00 98.38 102 LEU A N 1
ATOM 795 C CA . LEU A 1 102 ? 1.734 -1.813 8.193 1.00 98.38 102 LEU A CA 1
ATOM 796 C C . LEU A 1 102 ? 1.442 -2.672 9.427 1.00 98.38 102 LEU A C 1
ATOM 798 O O . LEU A 1 102 ? 0.314 -2.663 9.922 1.00 98.38 102 LEU A O 1
ATOM 802 N N . GLU A 1 103 ? 2.441 -3.356 9.992 1.00 98.06 103 GLU A N 1
ATOM 803 C CA . GLU A 1 103 ? 2.270 -4.037 11.278 1.00 98.06 103 GLU A CA 1
ATOM 804 C C . GLU A 1 103 ? 1.949 -3.045 12.407 1.00 98.06 103 GLU A C 1
ATOM 806 O O . GLU A 1 103 ? 1.061 -3.292 13.231 1.00 98.06 103 GLU A O 1
ATOM 811 N N . THR A 1 104 ? 2.665 -1.919 12.437 1.00 97.94 104 THR A N 1
ATOM 812 C CA . THR A 1 104 ? 2.469 -0.852 13.427 1.00 97.94 104 THR A CA 1
ATOM 813 C C . THR A 1 104 ? 1.098 -0.203 13.259 1.00 97.94 104 THR A C 1
ATOM 815 O O . THR A 1 104 ? 0.345 -0.092 14.229 1.00 97.94 104 THR A O 1
ATOM 818 N N . LEU A 1 105 ? 0.726 0.126 12.020 1.00 98.19 105 LEU A N 1
ATOM 819 C CA . LEU A 1 105 ? -0.584 0.670 11.679 1.00 98.19 105 LEU A CA 1
ATOM 820 C C . LEU A 1 105 ? -1.712 -0.281 12.084 1.00 98.19 105 LEU A C 1
ATOM 822 O O . LEU A 1 105 ? -2.646 0.131 12.764 1.00 98.19 105 LEU A O 1
ATOM 826 N N . ARG A 1 106 ? -1.607 -1.575 11.765 1.00 97.69 106 ARG A N 1
ATOM 827 C CA . ARG A 1 106 ? -2.615 -2.579 12.137 1.00 97.69 106 ARG A CA 1
ATOM 828 C C . ARG A 1 106 ? -2.849 -2.644 13.646 1.00 97.69 106 ARG A C 1
ATOM 830 O O . ARG A 1 106 ? -3.986 -2.819 14.083 1.00 97.69 106 ARG A O 1
ATOM 837 N N . LYS A 1 107 ? -1.789 -2.527 14.455 1.00 97.69 107 LYS A N 1
ATOM 838 C CA . LYS A 1 107 ? -1.900 -2.492 15.924 1.00 97.69 107 LYS A CA 1
ATOM 839 C C . LYS A 1 107 ? -2.615 -1.226 16.399 1.00 97.69 107 LYS A C 1
ATOM 841 O O . LYS A 1 107 ? -3.481 -1.333 17.263 1.00 97.69 107 LYS A O 1
ATOM 846 N N . ALA A 1 108 ? -2.301 -0.070 15.814 1.00 97.19 108 ALA A N 1
ATOM 847 C CA . ALA A 1 108 ? -2.971 1.191 16.126 1.00 97.19 108 ALA A CA 1
ATOM 848 C C . ALA A 1 108 ? -4.461 1.158 15.742 1.00 97.19 108 ALA A C 1
ATOM 850 O O . ALA A 1 108 ? -5.312 1.454 16.579 1.00 97.19 108 ALA A O 1
ATOM 851 N N . LEU A 1 109 ? -4.795 0.692 14.535 1.00 96.44 109 LEU A N 1
ATOM 852 C CA . LEU A 1 109 ? -6.181 0.580 14.066 1.00 96.44 109 LEU A CA 1
ATOM 853 C C . LEU A 1 109 ? -7.039 -0.279 14.999 1.00 96.44 109 LEU A C 1
ATOM 855 O O . LEU A 1 109 ? -8.144 0.113 15.350 1.00 96.44 109 LEU A O 1
ATOM 859 N N . ARG A 1 110 ? -6.508 -1.410 15.483 1.00 96.50 110 ARG A N 1
ATOM 860 C CA . ARG A 1 110 ? -7.208 -2.270 16.456 1.00 96.50 110 ARG A CA 1
ATOM 861 C C . ARG A 1 110 ? -7.548 -1.565 17.767 1.00 96.50 110 ARG A C 1
ATOM 863 O O . ARG A 1 110 ? -8.502 -1.964 18.422 1.00 96.50 110 ARG A O 1
ATOM 870 N N . SER A 1 111 ? -6.766 -0.564 18.169 1.00 95.19 111 SER A N 1
ATOM 871 C CA . SER A 1 111 ? -7.039 0.210 19.385 1.00 95.19 111 SER A CA 1
ATOM 872 C C . SER A 1 111 ? -8.088 1.309 19.188 1.00 95.19 111 SER A C 1
ATOM 874 O O . SER A 1 111 ? -8.685 1.743 20.168 1.00 95.19 111 SER A O 1
ATOM 876 N N . GLU A 1 112 ? -8.333 1.726 17.942 1.00 93.75 112 GLU A N 1
ATOM 877 C CA . GLU A 1 112 ? -9.299 2.778 17.582 1.00 93.75 112 GLU A CA 1
ATOM 878 C C . GLU A 1 112 ? -10.560 2.222 16.881 1.00 93.75 112 GLU A C 1
ATOM 880 O O . GLU A 1 112 ? -11.451 2.979 16.503 1.00 93.75 112 GLU A O 1
ATOM 885 N N . ALA A 1 113 ? -10.662 0.900 16.701 1.00 95.31 113 ALA A N 1
ATOM 886 C CA . ALA A 1 113 ? -11.793 0.254 16.041 1.00 95.31 113 ALA A CA 1
ATOM 887 C C . ALA A 1 113 ? -13.063 0.272 16.908 1.00 95.31 113 ALA A C 1
ATOM 889 O O . ALA A 1 113 ? -13.053 -0.171 18.057 1.00 95.31 113 ALA A O 1
ATOM 890 N N . THR A 1 114 ? -14.170 0.752 16.339 1.00 94.69 114 THR A N 1
ATOM 891 C CA . THR A 1 114 ? -15.479 0.862 17.008 1.00 94.69 114 THR A CA 1
ATOM 892 C C . THR A 1 114 ? -16.646 0.456 16.109 1.00 94.69 114 THR A C 1
ATOM 894 O O . THR A 1 114 ? -17.746 0.234 16.609 1.00 94.69 114 THR A O 1
ATOM 897 N N . GLU A 1 115 ? -16.416 0.368 14.799 1.00 94.75 115 GLU A N 1
ATOM 898 C CA . GLU A 1 115 ? -17.420 0.124 13.762 1.00 94.75 115 GLU A CA 1
ATOM 899 C C . GLU A 1 115 ? -17.017 -1.094 12.922 1.00 94.75 115 GLU A C 1
ATOM 901 O O . GLU A 1 115 ? -15.840 -1.455 12.867 1.00 94.75 115 GLU A O 1
ATOM 906 N N . LEU A 1 116 ? -17.976 -1.731 12.248 1.00 92.44 116 LEU A N 1
ATOM 907 C CA . LEU A 1 116 ? -17.716 -2.931 11.442 1.00 92.44 116 LEU A CA 1
ATOM 908 C C . LEU A 1 116 ? -16.775 -2.625 10.265 1.00 92.44 116 LEU A C 1
ATOM 910 O O . LEU A 1 116 ? -15.922 -3.427 9.892 1.00 92.44 116 LEU A O 1
ATOM 914 N N . GLU A 1 117 ? -16.907 -1.433 9.698 1.00 92.44 117 GLU A N 1
ATOM 915 C CA . GLU A 1 117 ? -16.071 -0.899 8.632 1.00 92.44 117 GLU A CA 1
ATOM 916 C C . GLU A 1 117 ? -14.597 -0.805 9.065 1.00 92.44 117 GLU A C 1
ATOM 918 O O . GLU A 1 117 ? -13.697 -1.020 8.249 1.00 92.44 117 GLU A O 1
ATOM 923 N N . HIS A 1 118 ? -14.332 -0.565 10.357 1.00 97.06 118 HIS A N 1
ATOM 924 C CA . HIS A 1 118 ? -12.973 -0.549 10.903 1.00 97.06 118 HIS A CA 1
ATOM 925 C C . HIS A 1 118 ? -12.354 -1.953 10.892 1.00 97.06 118 HIS A C 1
ATOM 927 O O . HIS A 1 118 ? -11.173 -2.102 10.573 1.00 97.06 118 HIS A O 1
ATOM 933 N N . ASP A 1 119 ? -13.142 -2.995 11.169 1.00 96.38 119 ASP A N 1
ATOM 934 C CA . ASP A 1 119 ? -12.670 -4.382 11.107 1.00 96.38 119 ASP A CA 1
ATOM 935 C C . ASP A 1 119 ? -12.305 -4.793 9.676 1.00 96.38 119 ASP A C 1
ATOM 937 O O . ASP A 1 119 ? -11.286 -5.457 9.462 1.00 96.38 119 ASP A O 1
ATOM 941 N N . VAL A 1 120 ? -13.091 -4.347 8.687 1.00 96.00 120 VAL A N 1
ATOM 942 C CA . VAL A 1 120 ? -12.780 -4.550 7.263 1.00 96.00 120 VAL A CA 1
ATOM 943 C C . VAL A 1 120 ? -11.452 -3.881 6.915 1.00 96.00 120 VAL A C 1
ATOM 945 O O . VAL A 1 120 ? -10.560 -4.541 6.382 1.00 96.00 120 VAL A O 1
ATOM 948 N N . ALA A 1 121 ? -11.271 -2.611 7.285 1.00 96.50 121 ALA A N 1
ATOM 949 C CA . ALA A 1 121 ? -10.025 -1.895 7.032 1.00 96.50 121 ALA A CA 1
ATOM 950 C C . ALA A 1 121 ? -8.816 -2.563 7.712 1.00 96.50 121 ALA A C 1
ATOM 952 O O . ALA A 1 121 ? -7.755 -2.692 7.104 1.00 96.50 121 ALA A O 1
ATOM 953 N N . ILE A 1 122 ? -8.965 -3.062 8.943 1.00 98.25 122 ILE A N 1
ATOM 954 C CA . ILE A 1 122 ? -7.917 -3.833 9.634 1.00 98.25 122 ILE A CA 1
ATOM 955 C C . ILE A 1 122 ? -7.567 -5.113 8.865 1.00 98.25 122 ILE A C 1
ATOM 957 O O . ILE A 1 122 ? -6.387 -5.473 8.787 1.00 98.25 122 ILE A O 1
ATOM 961 N N . GLY A 1 123 ? -8.571 -5.807 8.324 1.00 98.00 123 GLY A N 1
ATOM 962 C CA . GLY A 1 123 ? -8.389 -6.990 7.485 1.00 98.00 123 GLY A CA 1
ATOM 963 C C . GLY A 1 123 ? -7.599 -6.679 6.215 1.00 98.00 123 GLY A C 1
ATOM 964 O O . GLY A 1 123 ? -6.618 -7.363 5.923 1.00 98.00 123 GLY A O 1
ATOM 965 N N . GLU A 1 124 ? -7.960 -5.604 5.518 1.00 98.25 124 GLU A N 1
ATOM 966 C CA . GLU A 1 124 ? -7.261 -5.147 4.314 1.00 98.25 124 GLU A CA 1
ATOM 967 C C . GLU A 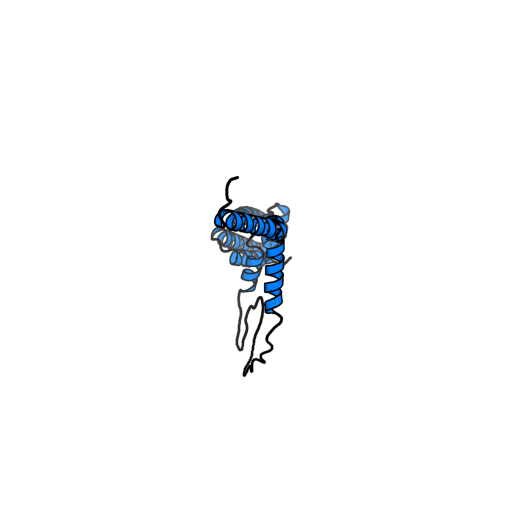1 124 ? -5.815 -4.721 4.615 1.00 98.25 124 GLU A C 1
ATOM 969 O O . GLU A 1 124 ? -4.897 -5.132 3.910 1.00 98.25 124 GLU A O 1
ATOM 974 N N . ILE A 1 125 ? -5.554 -4.008 5.718 1.00 98.44 125 ILE A N 1
ATOM 975 C CA . ILE A 1 125 ? -4.178 -3.682 6.138 1.00 98.44 125 ILE A CA 1
ATOM 976 C C . ILE A 1 125 ? -3.367 -4.946 6.452 1.00 98.44 125 ILE A C 1
ATOM 978 O O . ILE A 1 125 ? -2.183 -5.020 6.121 1.00 98.44 125 ILE A O 1
ATOM 982 N N . ALA A 1 126 ? -3.979 -5.965 7.062 1.00 98.38 126 ALA A N 1
ATOM 983 C CA . ALA A 1 126 ? -3.305 -7.239 7.308 1.00 98.38 126 ALA A CA 1
ATOM 984 C C . ALA A 1 126 ? -2.976 -7.983 6.000 1.00 98.38 126 ALA A C 1
ATOM 986 O O . ALA A 1 126 ? -1.890 -8.552 5.875 1.00 98.38 126 ALA A O 1
ATOM 987 N N . ALA A 1 127 ? -3.887 -7.960 5.024 1.00 98.31 127 ALA A N 1
ATOM 988 C CA . ALA A 1 127 ? -3.665 -8.547 3.707 1.00 98.31 127 ALA A CA 1
ATOM 989 C C . ALA A 1 127 ? -2.571 -7.794 2.929 1.00 98.31 127 ALA A C 1
ATOM 991 O O . ALA A 1 127 ? -1.663 -8.425 2.387 1.00 98.31 127 ALA A O 1
ATOM 992 N N . ALA A 1 128 ? -2.582 -6.458 2.966 1.00 97.94 128 ALA A N 1
ATOM 993 C CA . ALA A 1 128 ? -1.531 -5.620 2.394 1.00 97.94 128 ALA A CA 1
ATOM 994 C C . ALA A 1 128 ? -0.160 -5.906 3.020 1.00 97.94 128 ALA A C 1
ATOM 996 O O . ALA A 1 128 ? 0.834 -6.023 2.306 1.00 97.94 128 ALA A O 1
ATOM 997 N N . GLN A 1 129 ? -0.105 -6.068 4.348 1.00 98.25 129 GLN A N 1
ATOM 998 C CA . GLN A 1 129 ? 1.119 -6.424 5.066 1.00 98.25 129 GLN A CA 1
ATOM 999 C C . GLN A 1 129 ? 1.692 -7.753 4.553 1.00 98.25 129 GLN A C 1
ATOM 1001 O O . GLN A 1 129 ? 2.892 -7.850 4.297 1.00 98.25 129 GLN A O 1
ATOM 1006 N N . ALA A 1 130 ? 0.844 -8.774 4.399 1.00 98.19 130 ALA A N 1
ATOM 1007 C CA . ALA A 1 130 ? 1.261 -10.081 3.899 1.00 98.19 130 ALA A CA 1
ATOM 1008 C C . ALA A 1 130 ? 1.744 -10.010 2.441 1.00 98.19 130 ALA A C 1
ATOM 1010 O O . ALA A 1 130 ? 2.793 -10.569 2.122 1.00 98.19 130 ALA A O 1
ATOM 1011 N N . ALA A 1 131 ? 1.024 -9.281 1.583 1.00 97.50 131 ALA A N 1
ATOM 1012 C CA . ALA A 1 131 ? 1.407 -9.061 0.191 1.00 97.50 131 ALA A CA 1
ATOM 1013 C C . ALA A 1 131 ? 2.774 -8.363 0.084 1.00 97.50 131 ALA A C 1
ATOM 1015 O O . ALA A 1 131 ? 3.675 -8.880 -0.579 1.00 97.50 131 ALA A O 1
ATOM 1016 N N . ALA A 1 132 ? 2.979 -7.272 0.830 1.00 96.88 132 ALA A N 1
ATOM 1017 C CA . ALA A 1 132 ? 4.254 -6.559 0.885 1.00 96.88 132 ALA A CA 1
ATOM 1018 C C . ALA A 1 132 ? 5.401 -7.464 1.369 1.00 96.88 132 ALA A C 1
ATOM 1020 O O . ALA A 1 132 ? 6.456 -7.511 0.741 1.00 96.88 132 ALA A O 1
ATOM 1021 N N . ALA A 1 133 ? 5.176 -8.258 2.422 1.00 97.00 133 ALA A N 1
ATOM 1022 C CA . ALA A 1 133 ? 6.168 -9.209 2.926 1.00 97.00 133 ALA A CA 1
ATOM 1023 C C . ALA A 1 133 ? 6.517 -10.319 1.915 1.00 97.00 133 ALA A C 1
ATOM 1025 O O . ALA A 1 133 ? 7.624 -10.853 1.946 1.00 97.00 133 ALA A O 1
ATOM 1026 N N . SER A 1 134 ? 5.587 -10.665 1.020 1.00 96.69 134 SER A N 1
ATOM 1027 C CA . SER A 1 134 ? 5.809 -11.628 -0.065 1.00 96.69 134 SER A CA 1
ATOM 1028 C C . SER A 1 134 ? 6.414 -11.021 -1.338 1.00 96.69 134 SER A C 1
ATOM 1030 O O . SER A 1 134 ? 6.705 -11.760 -2.276 1.00 96.69 134 SER A O 1
ATOM 1032 N N . GLY A 1 135 ? 6.624 -9.701 -1.377 1.00 95.25 135 GLY A N 1
ATOM 1033 C CA . GLY A 1 135 ? 7.135 -8.993 -2.553 1.00 95.25 135 GLY A CA 1
ATOM 1034 C C . GLY A 1 135 ? 6.069 -8.636 -3.597 1.00 95.25 135 GLY A C 1
ATOM 1035 O O . GLY A 1 135 ? 6.417 -8.186 -4.6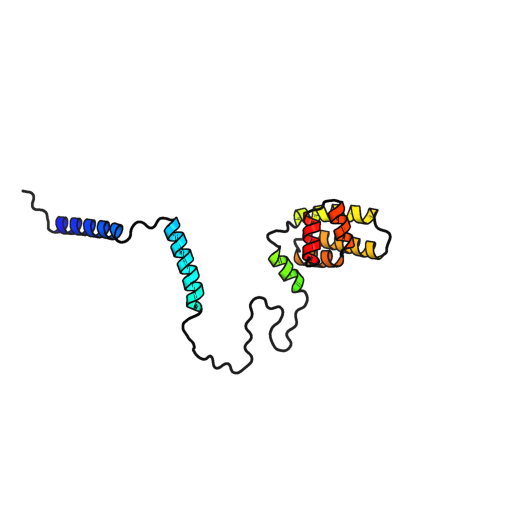85 1.00 95.25 135 GLY A O 1
ATOM 1036 N N . ASP A 1 136 ? 4.783 -8.815 -3.290 1.00 95.38 136 ASP A N 1
ATOM 1037 C CA . ASP A 1 136 ? 3.676 -8.523 -4.205 1.00 95.38 136 ASP A CA 1
ATOM 1038 C C . ASP A 1 136 ? 3.162 -7.089 -3.998 1.00 95.38 136 ASP A C 1
ATOM 1040 O O . ASP A 1 136 ? 2.169 -6.832 -3.309 1.00 95.38 136 ASP A O 1
ATOM 1044 N N . GLY A 1 137 ? 3.895 -6.133 -4.568 1.00 93.75 137 GLY A N 1
ATOM 1045 C CA . GLY A 1 137 ? 3.577 -4.705 -4.510 1.00 93.75 137 GLY A CA 1
ATOM 1046 C C . GLY A 1 137 ? 2.207 -4.328 -5.096 1.00 93.75 137 GLY A C 1
ATOM 1047 O O . GLY A 1 137 ? 1.439 -3.652 -4.406 1.00 93.75 137 GLY A O 1
ATOM 1048 N N . PRO A 1 138 ? 1.838 -4.777 -6.314 1.00 93.62 138 PRO A N 1
ATOM 1049 C CA . PRO A 1 138 ? 0.516 -4.516 -6.886 1.00 93.62 138 PRO A CA 1
ATOM 1050 C C . PRO A 1 138 ? -0.622 -4.999 -5.981 1.00 93.62 138 PRO A C 1
ATOM 1052 O O . PRO A 1 138 ? -1.587 -4.265 -5.752 1.00 93.62 138 PRO A O 1
ATOM 1055 N N . LYS A 1 139 ? -0.497 -6.206 -5.414 1.00 95.50 139 LYS A N 1
ATOM 1056 C CA . LYS A 1 139 ? -1.491 -6.752 -4.485 1.00 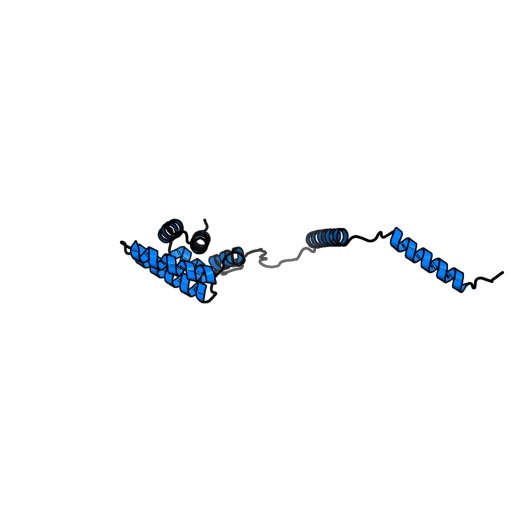95.50 139 LYS A CA 1
ATOM 1057 C C . LYS A 1 139 ? -1.541 -5.974 -3.176 1.00 95.50 139 LYS A C 1
ATOM 1059 O O . LYS A 1 139 ? -2.625 -5.738 -2.644 1.00 95.50 139 LYS A O 1
ATOM 1064 N N . ALA A 1 140 ? -0.390 -5.533 -2.667 1.00 96.31 140 ALA A N 1
ATOM 1065 C CA . ALA A 1 140 ? -0.347 -4.664 -1.500 1.00 96.31 140 ALA A CA 1
ATOM 1066 C C . ALA A 1 140 ? -1.124 -3.364 -1.761 1.00 96.31 140 ALA A C 1
ATOM 1068 O O . ALA A 1 140 ? -1.989 -3.012 -0.966 1.00 96.31 140 ALA A O 1
ATOM 1069 N N . LEU A 1 141 ? -0.897 -2.698 -2.898 1.00 94.44 141 LEU A N 1
ATOM 1070 C CA . LEU A 1 141 ? -1.617 -1.477 -3.277 1.00 94.44 141 LEU A CA 1
ATOM 1071 C C . LEU A 1 141 ? -3.130 -1.691 -3.434 1.00 94.44 141 LEU A C 1
ATOM 1073 O O . LEU A 1 141 ? -3.910 -0.836 -3.012 1.00 94.44 141 LEU A O 1
ATOM 1077 N N . GLU A 1 142 ? -3.551 -2.830 -3.989 1.00 94.69 142 GLU A N 1
ATOM 1078 C CA . GLU A 1 142 ? -4.968 -3.205 -4.087 1.00 94.69 142 GLU A CA 1
ATOM 1079 C C . GLU A 1 142 ? -5.640 -3.233 -2.707 1.00 94.69 142 GLU A C 1
ATOM 1081 O O . GLU A 1 142 ? -6.666 -2.582 -2.494 1.00 94.69 142 GLU A O 1
ATOM 1086 N N . HIS A 1 143 ? -5.027 -3.933 -1.751 1.00 97.56 143 HIS A N 1
ATOM 1087 C CA . HIS A 1 143 ? -5.521 -4.015 -0.377 1.00 97.56 143 HIS A CA 1
ATOM 1088 C C . HIS A 1 143 ? -5.473 -2.659 0.341 1.00 97.56 143 HIS A C 1
ATOM 1090 O O . HIS A 1 143 ? -6.422 -2.278 1.026 1.00 97.56 143 HIS A O 1
ATOM 1096 N N . LEU A 1 144 ? -4.412 -1.872 0.141 1.00 96.56 144 LEU A N 1
ATOM 1097 C CA . LEU A 1 144 ? -4.307 -0.534 0.731 1.00 96.56 144 LEU A CA 1
ATOM 1098 C C . LEU A 1 144 ? -5.400 0.412 0.225 1.00 96.56 144 LEU A C 1
ATOM 1100 O O . LEU A 1 144 ? -5.917 1.209 1.007 1.00 96.56 144 LEU A O 1
ATOM 1104 N N . ARG A 1 145 ? -5.816 0.293 -1.042 1.00 95.12 145 ARG A N 1
ATOM 1105 C CA . ARG A 1 145 ? -6.973 1.039 -1.553 1.00 95.12 145 ARG A CA 1
ATOM 1106 C C . ARG A 1 145 ? -8.257 0.659 -0.820 1.00 95.12 145 ARG A C 1
ATOM 1108 O O . ARG A 1 145 ? -9.049 1.536 -0.482 1.00 95.12 145 ARG A O 1
ATOM 1115 N N . ASN A 1 146 ? -8.466 -0.634 -0.582 1.00 94.81 146 ASN A N 1
ATOM 1116 C CA . ASN A 1 146 ? -9.666 -1.136 0.088 1.00 94.81 146 ASN A CA 1
ATOM 1117 C C . ASN A 1 146 ? -9.702 -0.769 1.581 1.00 94.81 146 ASN A C 1
ATOM 1119 O O . ASN A 1 146 ? -10.788 -0.605 2.132 1.00 94.81 146 ASN A O 1
ATOM 1123 N N . ALA A 1 147 ? -8.543 -0.577 2.222 1.00 95.94 147 ALA A N 1
ATOM 1124 C CA . ALA A 1 147 ? -8.457 -0.093 3.601 1.00 95.94 147 ALA A CA 1
ATOM 1125 C C . ALA A 1 147 ? -9.007 1.340 3.780 1.00 95.94 147 ALA A C 1
ATOM 1127 O O . ALA A 1 147 ? -9.493 1.690 4.857 1.00 95.94 147 ALA A O 1
ATOM 1128 N N . GLY A 1 148 ? -8.979 2.154 2.719 1.00 94.19 148 GLY A N 1
ATOM 1129 C CA . GLY A 1 148 ? -9.702 3.422 2.640 1.00 94.19 148 GLY A CA 1
ATOM 1130 C C . GLY A 1 148 ? -9.127 4.578 3.471 1.00 94.19 148 GLY A C 1
ATOM 1131 O O . GLY A 1 148 ? -8.043 4.509 4.051 1.00 94.19 148 GLY A O 1
ATOM 1132 N N . ASN A 1 149 ? -9.888 5.677 3.522 1.00 95.94 149 ASN A N 1
ATOM 1133 C CA . ASN A 1 149 ? -9.463 6.932 4.158 1.00 95.94 149 ASN A CA 1
ATOM 1134 C C . ASN A 1 149 ? -9.273 6.814 5.673 1.00 95.94 149 ASN A C 1
ATOM 1136 O O . ASN A 1 149 ? -8.392 7.459 6.225 1.00 95.94 149 ASN A O 1
ATOM 1140 N N . TRP A 1 150 ? -10.046 5.964 6.351 1.00 96.81 150 TRP A N 1
ATOM 1141 C CA . TRP A 1 150 ? -9.894 5.797 7.796 1.00 96.81 150 TRP A CA 1
ATOM 1142 C C . TRP A 1 150 ? -8.506 5.249 8.161 1.00 96.81 150 TRP A C 1
ATOM 1144 O O . TRP A 1 150 ? -7.837 5.775 9.052 1.00 96.81 150 TRP A O 1
ATOM 1154 N N . ALA A 1 151 ? -8.013 4.252 7.416 1.00 97.00 151 ALA A N 1
ATOM 1155 C CA . ALA A 1 151 ? -6.657 3.747 7.603 1.00 97.00 151 ALA A CA 1
ATOM 1156 C C . ALA A 1 151 ? -5.594 4.821 7.306 1.00 97.00 151 ALA A C 1
ATOM 1158 O O . ALA A 1 151 ? -4.593 4.901 8.019 1.00 97.00 151 ALA A O 1
ATOM 1159 N N . LEU A 1 152 ? -5.828 5.671 6.298 1.00 97.75 152 LEU A N 1
ATOM 1160 C CA . LEU A 1 152 ? -4.953 6.798 5.964 1.00 97.75 152 LEU A CA 1
ATOM 1161 C C . LEU A 1 152 ? -4.871 7.840 7.090 1.00 97.75 152 LEU A C 1
ATOM 1163 O O .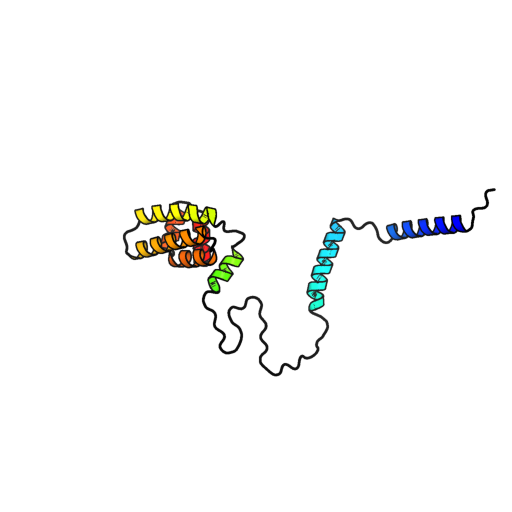 LEU A 1 152 ? -3.777 8.320 7.406 1.00 97.75 152 LEU A O 1
ATOM 1167 N N . ASP A 1 153 ? -6.005 8.187 7.694 1.00 97.38 153 ASP A N 1
ATOM 1168 C CA . ASP A 1 153 ? -6.076 9.174 8.772 1.00 97.38 153 ASP A CA 1
ATOM 1169 C C . ASP A 1 153 ? -5.265 8.707 9.985 1.00 97.38 153 ASP A C 1
ATOM 1171 O O . ASP A 1 153 ? -4.438 9.450 10.524 1.00 97.38 153 ASP A O 1
ATOM 1175 N N . ILE A 1 154 ? -5.428 7.438 10.371 1.00 97.31 154 ILE A N 1
ATOM 1176 C CA . ILE A 1 154 ? -4.668 6.845 11.475 1.00 97.31 154 ILE A CA 1
ATOM 1177 C C . ILE A 1 154 ? -3.183 6.710 11.120 1.00 97.31 154 ILE A C 1
ATOM 1179 O O . ILE A 1 154 ? -2.342 7.068 11.945 1.00 97.31 154 ILE A O 1
ATOM 1183 N N . ALA A 1 155 ? -2.836 6.276 9.903 1.00 97.31 155 ALA A N 1
ATOM 1184 C CA . ALA A 1 155 ? -1.445 6.196 9.438 1.00 97.31 155 ALA A CA 1
ATOM 1185 C C . ALA A 1 155 ? -0.726 7.551 9.521 1.00 97.31 155 ALA A C 1
ATOM 1187 O O . ALA A 1 155 ? 0.405 7.641 10.010 1.00 97.31 155 ALA A O 1
ATOM 1188 N N . SER A 1 156 ? -1.422 8.618 9.123 1.00 96.75 156 SER A N 1
ATOM 1189 C CA . SER A 1 156 ? -0.918 9.990 9.199 1.00 96.75 156 SER A CA 1
ATOM 1190 C C . SER A 1 156 ? -0.747 10.449 10.650 1.00 96.75 156 SER A C 1
ATOM 1192 O O . SER A 1 156 ? 0.248 11.090 10.983 1.00 96.75 156 SER A O 1
ATOM 1194 N N . LYS A 1 157 ? -1.688 10.088 11.532 1.00 96.62 157 LYS A N 1
ATOM 1195 C CA . LYS A 1 157 ? -1.669 10.426 12.964 1.00 96.62 157 LYS A CA 1
ATOM 1196 C C . LYS A 1 157 ? -0.511 9.765 13.717 1.00 96.62 157 LYS A C 1
ATOM 1198 O O . LYS A 1 157 ? 0.080 10.402 14.586 1.00 96.62 157 LYS A O 1
ATOM 1203 N N . ILE A 1 158 ? -0.189 8.509 13.403 1.00 95.88 158 ILE A N 1
ATOM 1204 C CA . ILE A 1 158 ? 0.880 7.754 14.084 1.00 95.88 158 ILE A CA 1
ATOM 1205 C C . ILE A 1 158 ? 2.260 7.922 13.430 1.00 95.88 158 ILE A C 1
ATOM 1207 O O . ILE A 1 158 ? 3.257 7.492 14.005 1.00 95.88 158 ILE A O 1
ATOM 1211 N N . GLY A 1 159 ? 2.330 8.547 12.250 1.00 93.56 159 GLY A N 1
ATOM 1212 C CA . GLY A 1 159 ? 3.589 8.879 11.583 1.00 93.56 159 GLY A CA 1
ATOM 1213 C C . GLY A 1 159 ? 4.239 7.726 10.814 1.00 93.56 159 GLY A C 1
ATOM 1214 O O . GLY A 1 159 ? 5.459 7.705 10.676 1.00 93.56 159 GLY A O 1
ATOM 1215 N N . THR A 1 160 ? 3.458 6.776 10.295 1.00 94.69 160 THR A N 1
ATOM 1216 C CA . THR A 1 160 ? 3.965 5.727 9.389 1.00 94.69 160 THR A CA 1
ATOM 1217 C C . THR A 1 160 ? 4.084 6.287 7.972 1.00 94.69 160 THR A C 1
ATOM 1219 O O . THR A 1 160 ? 3.108 6.286 7.217 1.00 94.69 160 THR A O 1
ATOM 1222 N N . GLY A 1 161 ? 5.242 6.860 7.636 1.00 94.56 161 GLY A N 1
ATOM 1223 C CA . GLY A 1 161 ? 5.452 7.620 6.401 1.00 94.56 161 GLY A CA 1
ATOM 1224 C C . GLY A 1 161 ? 5.347 6.785 5.123 1.00 94.56 161 GLY A C 1
ATOM 1225 O O . GLY A 1 161 ? 4.682 7.211 4.176 1.00 94.56 161 GLY A O 1
ATOM 1226 N N . VAL A 1 162 ? 5.940 5.590 5.105 1.00 94.94 162 VAL A N 1
ATOM 1227 C CA . VAL A 1 162 ? 5.894 4.672 3.955 1.00 94.94 162 VAL A CA 1
ATOM 1228 C C . VAL A 1 162 ? 4.480 4.127 3.769 1.00 94.94 162 VAL A C 1
ATOM 1230 O O . VAL A 1 162 ? 3.953 4.163 2.658 1.00 94.94 162 VAL A O 1
ATOM 1233 N N . ALA A 1 163 ? 3.817 3.701 4.848 1.00 95.69 163 ALA A N 1
ATOM 1234 C CA . ALA A 1 163 ? 2.433 3.234 4.782 1.00 95.69 163 ALA A CA 1
ATOM 1235 C C . ALA A 1 163 ? 1.477 4.352 4.337 1.00 95.69 163 ALA A C 1
ATOM 1237 O O . ALA A 1 163 ? 0.607 4.120 3.504 1.00 95.69 163 ALA A O 1
ATOM 1238 N N . THR A 1 164 ? 1.669 5.582 4.826 1.00 96.94 164 THR A N 1
ATOM 1239 C CA . THR A 1 164 ? 0.869 6.748 4.414 1.00 96.94 164 THR A CA 1
ATOM 1240 C C . THR A 1 164 ? 1.019 7.015 2.918 1.00 96.94 164 THR A C 1
ATOM 1242 O O . THR A 1 164 ? 0.019 7.200 2.227 1.00 96.94 164 THR A O 1
ATOM 1245 N N . ALA A 1 165 ? 2.251 7.019 2.401 1.00 94.56 165 ALA A N 1
ATOM 1246 C CA . ALA A 1 165 ? 2.507 7.214 0.975 1.00 94.56 165 ALA A CA 1
ATOM 1247 C C . ALA A 1 165 ? 1.898 6.085 0.126 1.00 94.56 165 ALA A C 1
ATOM 1249 O O . ALA A 1 165 ? 1.265 6.353 -0.894 1.00 94.56 165 ALA A O 1
ATOM 1250 N N . ALA A 1 166 ? 2.022 4.835 0.576 1.00 94.44 166 ALA A N 1
ATOM 1251 C CA . ALA A 1 166 ? 1.472 3.677 -0.121 1.00 94.44 166 ALA A CA 1
ATOM 1252 C C . ALA A 1 166 ? -0.067 3.690 -0.166 1.00 94.44 166 ALA A C 1
ATOM 1254 O O . ALA A 1 166 ? -0.651 3.419 -1.213 1.00 94.44 166 ALA A O 1
ATOM 1255 N N . ILE A 1 167 ? -0.735 4.053 0.938 1.00 95.44 167 ILE A N 1
ATOM 1256 C CA . ILE A 1 167 ? -2.202 4.178 0.981 1.00 95.44 167 ILE A CA 1
ATOM 1257 C C . ILE A 1 167 ? -2.671 5.301 0.052 1.00 95.44 167 ILE A C 1
ATOM 1259 O O . ILE A 1 167 ? -3.609 5.101 -0.715 1.00 95.44 167 ILE A O 1
ATOM 1263 N N . LYS A 1 168 ? -1.993 6.456 0.060 1.00 94.25 168 LYS A N 1
ATOM 1264 C CA . LYS A 1 168 ? -2.287 7.563 -0.866 1.00 94.25 168 LYS A CA 1
ATOM 1265 C C . LYS A 1 168 ? -2.157 7.143 -2.328 1.00 94.25 168 LYS A C 1
ATOM 1267 O O . LYS A 1 168 ? -3.079 7.367 -3.105 1.00 94.25 168 LYS A O 1
ATOM 1272 N N . SER A 1 169 ? -1.076 6.439 -2.666 1.00 91.75 169 SER A N 1
ATOM 1273 C CA . SER A 1 169 ? -0.864 5.880 -4.005 1.00 91.75 169 SER A CA 1
ATOM 1274 C C . SER A 1 169 ? -1.988 4.913 -4.407 1.00 91.75 169 SER A C 1
ATOM 1276 O O . SER A 1 169 ? -2.566 5.052 -5.483 1.00 91.75 169 SER A O 1
ATOM 1278 N N . GLY A 1 170 ? -2.393 4.003 -3.513 1.00 89.12 170 GLY A N 1
ATOM 1279 C CA . GLY A 1 170 ? -3.524 3.098 -3.752 1.00 89.12 170 GLY A CA 1
ATOM 1280 C C . GLY A 1 170 ? -4.868 3.819 -3.936 1.00 89.12 170 GLY A C 1
ATOM 1281 O O . GLY A 1 170 ? -5.698 3.382 -4.734 1.00 89.12 170 GLY A O 1
ATOM 1282 N N . LEU A 1 171 ? -5.079 4.934 -3.230 1.00 90.25 171 LEU A N 1
ATOM 1283 C CA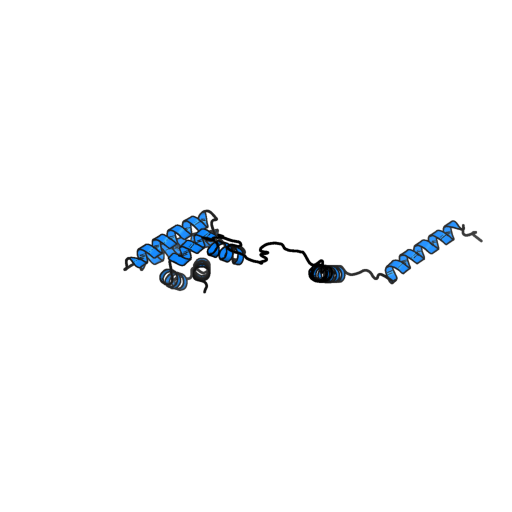 . LEU A 1 171 ? -6.264 5.793 -3.348 1.00 90.25 171 LEU A CA 1
ATOM 1284 C C . LEU A 1 171 ? -6.216 6.747 -4.555 1.00 90.25 171 LEU A C 1
ATOM 1286 O O . LEU A 1 171 ? -7.261 7.270 -4.942 1.00 90.25 171 LEU A O 1
ATOM 1290 N N . GLY A 1 172 ? -5.041 6.949 -5.156 1.00 86.31 172 GLY A N 1
ATOM 1291 C CA . GLY A 1 172 ? -4.827 7.860 -6.280 1.00 86.31 172 GLY A CA 1
ATOM 1292 C C . GLY A 1 172 ? -4.802 9.342 -5.890 1.00 86.31 172 GLY A C 1
ATOM 1293 O O . GLY A 1 172 ? -5.309 10.165 -6.655 1.00 86.31 172 GLY A O 1
ATOM 1294 N N . ILE A 1 173 ? -4.262 9.679 -4.710 1.00 85.75 173 ILE A N 1
ATOM 1295 C CA . ILE A 1 173 ? -4.188 11.054 -4.169 1.00 85.75 173 ILE A CA 1
ATOM 1296 C C . ILE A 1 173 ? -2.777 11.480 -3.761 1.00 85.75 173 ILE A C 1
ATOM 1298 O O . ILE A 1 173 ? -1.937 10.599 -3.475 1.00 85.75 173 ILE A O 1
#

pLDDT: mean 80.5, std 16.82, range [42.78, 98.44]

Foldseek 3Di:
DDPDDVVNVVVVVVVVVVVVVCVVVPDQPPVNVVVVVVVVVVCVVCVVVDDDPPVPPDPDDDDDDDDDQFDDPPTDHDLVVLVVLCVVCVVPAQLVLLLVLLVVLLVQLVVVDDDPLSVLLSVLSVQLSVCSVVVNRSRSLCSLCSSDDVSLVSSVVVVSPSSNVSSCSSVVD

Sequence (173 aa):
MPEHDEFDIFMKMLQIIEKKQDSYFGNISEEQQAKALQVIHKIEGNVYFQSAEQQEVVVGDQYKGGQVGAMGPNASATGNTFQQIWQENEGSLDLTSLASELETLRKALRSEATELEHDVAIGEIAAAQAAAASGDGPKALEHLRNAGNWALDIASKIGTGVATAAIKSGLGI

Secondary structure (DSSP, 8-state):
-----HHHHHHHHHHHHHHHHHHHS----HHHHHHHHHHHHHHHHHHTTSS--------S-----SS-S--STT---SSHHHHHHHHHHTTT--HHHHHHHHHHHHHHHHHH--SHHHHHHHHHHHHHHHHHHTT-HHHHHHHHHHHHHHHHHHHHHHT-HHHHHHHHHHHT-

Radius of gyration: 31.22 Å; chains: 1; bounding box: 93×31×69 Å

Organism: NCBI:txid1387277